Protein AF-A0A4Y2RBG3-F1 (afdb_monomer)

Organism: Araneus ventricosus (NCBI:txid182803)

Mean predicted aligned error: 6.8 Å

Foldseek 3Di:
DPPPDDDLVNVVVVLPVVLVVLVVCLVVLNDDPVCVVVLVPDDPVVNVVVSVVSNVVSVVVNVVSVVVVVVSVVVVVVVVVD

pLDDT: mean 86.77, std 12.22, range [44.84, 97.56]

Secondary structure (DSSP, 8-state):
---S---HHHHHHHHHHHHHHHHHHHHTT---HHHHHHHHHS-HHHHHHHHHHHHHHHHHHHHHHHHHHHHHHHHHHHHT--

Sequence (82 aa):
MEKDNTTAFEVAEAHKPLKRNLTERKASNFIPMGAKNIYRNLDEQVRNSVKEEFDGFYERCIAYLDLWRIVLETLNSFHVSI

Nearest PDB structures (foldseek):
  8cqo-assembly1_B  TM=7.156E-01  e=7.441E+00  Borreliella burgdorferi B31

Solvent-accessible surface area (backbone atoms only — not comparable to full-atom values): 4865 Å² total; per-residue (Å²): 130,86,72,92,77,75,50,73,64,60,51,55,66,51,44,57,60,49,49,50,52,47,53,53,35,51,76,65,67,63,69,58,75,91,50,40,67,60,58,70,73,45,55,68,70,61,41,52,55,52,48,55,52,50,52,53,48,42,50,51,55,47,50,50,50,53,54,51,52,54,51,52,54,52,56,54,57,60,66,76,73,114

Radius of gyration: 17.44 Å; Cα contacts (8 Å, |Δi|>4): 20; chains: 1; bounding box: 37×28×50 Å

Structure (mmCIF, N/CA/C/O backbone):
data_AF-A0A4Y2RBG3-F1
#
_entry.id   AF-A0A4Y2RBG3-F1
#
loop_
_atom_site.group_PDB
_atom_site.id
_atom_site.type_symbol
_atom_site.label_atom_id
_atom_site.label_alt_id
_atom_site.label_comp_id
_atom_site.label_asym_id
_atom_site.label_entity_id
_atom_site.label_seq_id
_atom_site.pdbx_PDB_ins_code
_atom_site.Cartn_x
_atom_site.Cartn_y
_atom_site.Cartn_z
_atom_site.occupancy
_atom_site.B_iso_or_equiv
_atom_site.auth_seq_id
_atom_site.auth_comp_id
_atom_site.auth_asym_id
_atom_site.auth_atom_id
_atom_site.pdbx_PDB_model_num
ATOM 1 N N . MET A 1 1 ? 14.993 21.159 -3.425 1.00 50.78 1 MET A N 1
ATOM 2 C CA . MET A 1 1 ? 15.239 21.254 -4.874 1.00 50.78 1 MET A CA 1
ATOM 3 C C . MET A 1 1 ? 14.679 19.980 -5.465 1.00 50.78 1 MET A C 1
ATOM 5 O O . MET A 1 1 ? 15.176 18.915 -5.111 1.00 50.78 1 MET A O 1
ATOM 9 N N . GLU A 1 2 ? 13.571 20.066 -6.198 1.00 59.12 2 GLU A N 1
ATOM 10 C CA . GLU A 1 2 ? 13.085 18.919 -6.970 1.00 59.12 2 GLU A CA 1
ATOM 11 C C . GLU A 1 2 ? 14.183 18.540 -7.968 1.00 59.12 2 GLU A C 1
ATOM 13 O O . GLU A 1 2 ? 14.854 19.402 -8.535 1.00 59.12 2 GLU A O 1
ATOM 18 N N . LYS A 1 3 ? 14.493 17.248 -8.044 1.00 63.78 3 LYS A N 1
ATOM 19 C CA . LYS A 1 3 ? 15.553 16.738 -8.908 1.00 63.78 3 LYS A CA 1
ATOM 20 C C . LYS A 1 3 ? 14.895 16.505 -10.266 1.00 63.78 3 LYS A C 1
ATOM 22 O O . LYS A 1 3 ? 14.267 15.469 -10.459 1.00 63.78 3 LYS A O 1
ATOM 27 N N . ASP A 1 4 ? 15.028 17.463 -11.178 1.00 65.56 4 ASP A N 1
ATOM 28 C CA . ASP A 1 4 ? 14.364 17.446 -12.497 1.00 65.56 4 ASP A CA 1
ATOM 29 C C . ASP A 1 4 ? 14.775 16.253 -13.385 1.00 65.56 4 ASP A C 1
ATOM 31 O O . ASP A 1 4 ? 14.136 15.956 -14.392 1.00 65.56 4 ASP A O 1
ATOM 35 N N . ASN A 1 5 ? 15.823 15.521 -12.991 1.00 71.31 5 ASN A N 1
ATOM 36 C CA . ASN A 1 5 ? 16.444 14.471 -13.787 1.00 71.31 5 ASN A CA 1
ATOM 37 C C . ASN A 1 5 ? 16.516 13.177 -12.960 1.00 71.31 5 ASN A C 1
ATOM 39 O O . ASN A 1 5 ? 17.574 12.830 -12.431 1.00 71.31 5 ASN A O 1
ATOM 43 N N . THR A 1 6 ? 15.391 12.479 -12.798 1.00 81.06 6 THR A N 1
ATOM 44 C CA . THR A 1 6 ? 15.399 11.117 -12.237 1.00 81.06 6 THR A CA 1
ATOM 45 C C . THR A 1 6 ? 15.585 10.117 -13.375 1.00 81.06 6 THR A C 1
ATOM 47 O O . THR A 1 6 ? 14.838 10.129 -14.352 1.00 81.06 6 THR A O 1
ATOM 50 N N . THR A 1 7 ? 16.591 9.255 -13.268 1.00 83.62 7 THR A N 1
ATOM 51 C CA . THR A 1 7 ? 16.880 8.226 -14.274 1.00 83.62 7 THR A CA 1
ATOM 52 C C . THR A 1 7 ? 15.894 7.061 -14.180 1.00 83.62 7 THR A C 1
ATOM 54 O O . THR A 1 7 ? 15.396 6.737 -13.101 1.00 83.62 7 THR A O 1
ATOM 57 N N . ALA A 1 8 ? 15.653 6.359 -15.293 1.00 79.69 8 ALA A N 1
ATOM 58 C CA . ALA A 1 8 ? 14.822 5.149 -15.293 1.00 79.69 8 ALA A CA 1
ATOM 59 C C . ALA A 1 8 ? 15.345 4.078 -14.311 1.00 79.69 8 ALA A C 1
ATOM 61 O O . ALA A 1 8 ? 14.556 3.361 -13.698 1.00 79.69 8 ALA A O 1
ATOM 62 N N . PHE A 1 9 ? 16.667 4.014 -14.115 1.00 81.88 9 PHE A N 1
ATOM 63 C CA . PHE A 1 9 ? 17.304 3.144 -13.127 1.00 81.88 9 PHE A CA 1
ATOM 64 C C . PHE A 1 9 ? 16.935 3.531 -11.686 1.00 81.88 9 PHE A C 1
ATOM 66 O O . PHE A 1 9 ? 16.484 2.677 -10.927 1.00 81.88 9 PHE A O 1
ATOM 73 N N . GLU A 1 10 ? 17.047 4.812 -11.317 1.00 87.06 10 GLU A N 1
ATOM 74 C CA . GLU A 1 10 ? 16.640 5.301 -9.988 1.00 87.06 10 GLU A CA 1
ATOM 75 C C . GLU A 1 10 ? 15.143 5.052 -9.727 1.00 87.06 10 GLU A C 1
ATOM 77 O O . GLU A 1 10 ? 14.766 4.662 -8.620 1.00 87.06 10 GLU A O 1
ATOM 82 N N . VAL A 1 11 ? 14.288 5.209 -10.748 1.00 84.94 11 VAL A N 1
ATOM 83 C CA . VAL A 1 11 ? 12.857 4.871 -10.647 1.00 84.94 11 VAL A CA 1
ATOM 84 C C . VAL A 1 11 ? 12.661 3.376 -10.381 1.00 84.94 11 VAL A C 1
ATOM 86 O O . VAL A 1 11 ? 11.887 3.013 -9.494 1.00 84.94 11 VAL A O 1
ATOM 89 N N . ALA A 1 12 ? 13.359 2.502 -11.111 1.00 83.75 12 ALA A N 1
ATOM 90 C CA . ALA A 1 12 ? 13.254 1.053 -10.940 1.00 83.75 12 ALA A CA 1
ATOM 91 C C . ALA A 1 12 ? 13.728 0.589 -9.549 1.00 83.75 12 ALA A C 1
ATOM 93 O O . ALA A 1 12 ? 13.075 -0.251 -8.921 1.00 83.75 12 ALA A O 1
ATOM 94 N N . GLU A 1 13 ? 14.815 1.174 -9.042 1.00 88.56 13 GLU A N 1
ATOM 95 C CA . GLU A 1 13 ? 15.348 0.890 -7.705 1.00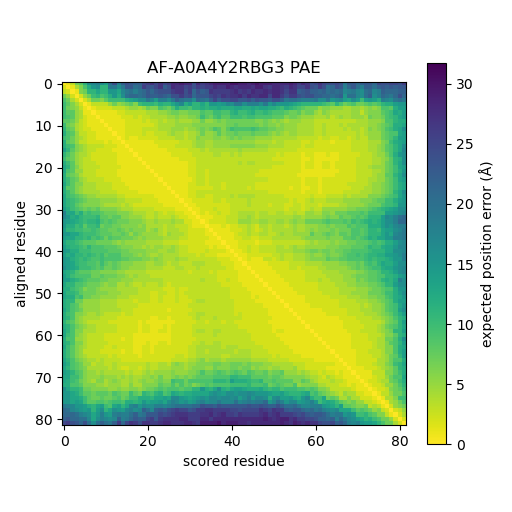 88.56 13 GLU A CA 1
ATOM 96 C C . GLU A 1 13 ? 14.401 1.355 -6.590 1.00 88.56 13 GLU A C 1
ATOM 98 O O . GLU A 1 13 ? 14.242 0.662 -5.586 1.00 88.56 13 GLU A O 1
ATOM 103 N N . ALA A 1 14 ? 13.705 2.483 -6.768 1.00 90.81 14 ALA A N 1
ATOM 104 C CA . ALA A 1 14 ? 12.704 2.963 -5.811 1.00 90.81 14 ALA A CA 1
ATOM 105 C C . ALA A 1 14 ? 11.376 2.184 -5.883 1.00 90.81 14 ALA A C 1
ATOM 107 O O . ALA A 1 14 ? 10.662 2.061 -4.880 1.00 90.81 14 ALA A O 1
ATOM 108 N N . HIS A 1 15 ? 11.044 1.633 -7.054 1.00 92.31 15 HIS A N 1
ATOM 109 C CA . HIS A 1 15 ? 9.776 0.952 -7.318 1.00 92.31 15 HIS A CA 1
ATOM 110 C C . HIS A 1 15 ? 9.563 -0.282 -6.437 1.00 92.31 15 HIS A C 1
ATOM 112 O O . HIS A 1 15 ? 8.552 -0.377 -5.732 1.00 92.31 15 HIS A O 1
ATOM 118 N N . LYS A 1 16 ? 10.520 -1.222 -6.443 1.00 90.44 16 LYS A N 1
ATOM 119 C CA . LYS A 1 16 ? 10.387 -2.502 -5.722 1.00 90.44 16 LYS A CA 1
ATOM 120 C C . LYS A 1 16 ? 10.208 -2.305 -4.208 1.00 90.44 16 LYS A C 1
ATOM 122 O O . LYS A 1 16 ? 9.253 -2.869 -3.662 1.00 90.44 16 LYS A O 1
ATOM 127 N N . PRO A 1 17 ? 11.047 -1.509 -3.511 1.00 95.38 17 PRO A N 1
ATOM 128 C CA . PRO A 1 17 ? 10.865 -1.239 -2.088 1.00 95.38 17 PRO A CA 1
ATOM 129 C C . PRO A 1 17 ? 9.529 -0.562 -1.790 1.00 95.38 17 PRO A C 1
ATOM 131 O O . PRO A 1 17 ? 8.875 -0.915 -0.810 1.00 95.38 17 PRO A O 1
ATOM 134 N N . LEU A 1 18 ? 9.092 0.375 -2.637 1.00 95.81 18 LEU A N 1
ATOM 135 C CA . LEU A 1 18 ? 7.828 1.074 -2.435 1.00 95.81 18 LEU A CA 1
ATOM 136 C C . LEU A 1 18 ? 6.631 0.123 -2.551 1.00 95.81 18 LEU A C 1
ATOM 138 O O . LEU A 1 18 ? 5.786 0.104 -1.655 1.00 95.81 18 LEU A O 1
ATOM 142 N N . LYS A 1 19 ? 6.582 -0.717 -3.596 1.00 96.06 19 LYS A N 1
ATOM 143 C CA . LYS A 1 19 ? 5.516 -1.718 -3.757 1.00 96.06 19 LYS A CA 1
ATOM 144 C C . LYS A 1 19 ? 5.486 -2.701 -2.582 1.00 96.06 19 LYS A C 1
ATOM 146 O O . LYS A 1 19 ? 4.405 -2.992 -2.062 1.00 96.06 19 LYS A O 1
ATOM 151 N N . ARG A 1 20 ? 6.653 -3.181 -2.130 1.00 96.75 20 ARG A N 1
ATOM 152 C CA . ARG A 1 20 ? 6.759 -4.058 -0.952 1.00 96.75 20 ARG A CA 1
ATOM 153 C C . ARG A 1 20 ? 6.180 -3.377 0.290 1.0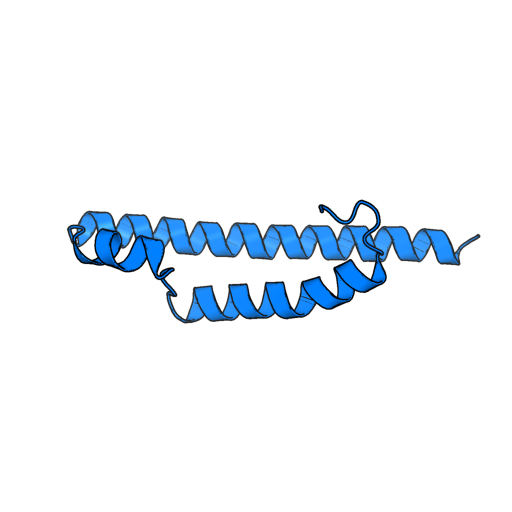0 96.75 20 ARG A C 1
ATOM 155 O O . ARG A 1 20 ? 5.284 -3.931 0.918 1.00 96.75 20 ARG A O 1
ATOM 162 N N . ASN A 1 21 ? 6.617 -2.153 0.582 1.00 96.62 21 ASN A N 1
ATOM 163 C CA . ASN A 1 21 ? 6.161 -1.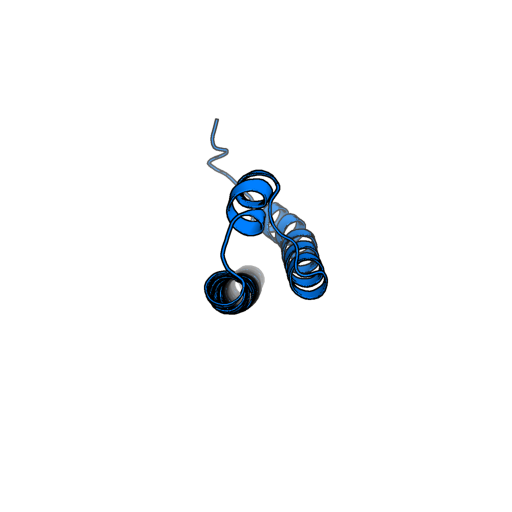405 1.753 1.00 96.62 21 ASN A CA 1
ATOM 164 C C . ASN A 1 21 ? 4.642 -1.175 1.737 1.00 96.62 21 ASN A C 1
ATOM 166 O O . ASN A 1 21 ? 3.999 -1.279 2.777 1.00 96.62 21 ASN A O 1
ATOM 170 N N . LEU A 1 22 ? 4.048 -0.863 0.580 1.00 96.19 22 LEU A N 1
ATOM 171 C CA . LEU A 1 22 ? 2.594 -0.699 0.460 1.00 96.19 22 LEU A CA 1
ATOM 172 C C . LEU A 1 22 ? 1.846 -2.016 0.689 1.00 96.19 22 LEU A C 1
ATOM 174 O O . LEU A 1 22 ? 0.823 -2.024 1.369 1.00 96.19 22 LEU A O 1
ATOM 178 N N . THR A 1 23 ? 2.381 -3.126 0.180 1.00 96.94 23 THR A N 1
ATOM 179 C CA . THR A 1 23 ? 1.803 -4.464 0.373 1.00 96.94 23 THR A CA 1
ATOM 180 C C . THR A 1 23 ? 1.821 -4.865 1.850 1.00 96.94 23 THR A C 1
ATOM 182 O O . THR A 1 23 ? 0.801 -5.283 2.394 1.00 96.94 23 THR A O 1
ATOM 185 N N . GLU A 1 24 ? 2.954 -4.671 2.527 1.00 97.50 24 GLU A N 1
ATOM 186 C CA . GLU A 1 24 ? 3.109 -4.948 3.960 1.00 97.50 24 GLU A CA 1
ATOM 187 C C . GLU A 1 24 ? 2.220 -4.036 4.820 1.00 97.50 24 GLU A C 1
ATOM 189 O O . GLU A 1 24 ? 1.596 -4.489 5.782 1.00 97.50 24 GLU A O 1
ATOM 194 N N . ARG A 1 25 ? 2.107 -2.751 4.461 1.00 95.69 25 ARG A N 1
ATOM 195 C CA . ARG A 1 25 ? 1.225 -1.794 5.148 1.00 95.69 25 ARG A CA 1
ATOM 196 C C . ARG A 1 25 ? -0.247 -2.163 5.008 1.00 95.69 25 ARG A C 1
ATOM 198 O O . ARG A 1 25 ? -0.958 -2.121 6.008 1.00 95.69 25 ARG A O 1
ATOM 205 N N . LYS A 1 26 ? -0.689 -2.580 3.818 1.00 95.25 26 LYS A N 1
ATOM 206 C CA . LYS A 1 26 ? -2.044 -3.106 3.612 1.00 95.25 26 LYS A CA 1
ATOM 207 C C . LYS A 1 26 ? -2.288 -4.336 4.491 1.00 95.25 26 LYS A C 1
ATOM 209 O O . LYS A 1 26 ? -3.211 -4.345 5.295 1.00 95.25 26 LYS A O 1
ATOM 214 N N . ALA A 1 27 ? -1.409 -5.339 4.413 1.00 95.88 27 ALA A N 1
ATOM 215 C CA . ALA A 1 27 ? -1.554 -6.592 5.160 1.00 95.88 27 ALA A CA 1
ATOM 216 C C . ALA A 1 27 ? -1.569 -6.398 6.689 1.00 95.88 27 ALA A C 1
ATOM 218 O O . ALA A 1 27 ? -2.239 -7.134 7.410 1.00 95.88 27 ALA A O 1
ATOM 219 N N . SER A 1 28 ? -0.852 -5.390 7.188 1.00 94.94 28 SER A N 1
ATOM 220 C CA . SER A 1 28 ? -0.806 -5.047 8.614 1.00 94.94 28 SER A CA 1
ATOM 221 C C . SER A 1 28 ? -1.909 -4.080 9.067 1.00 94.94 28 SER A C 1
ATOM 223 O O . SER A 1 28 ? -1.927 -3.707 10.240 1.00 94.94 28 SER A O 1
ATOM 225 N N . ASN A 1 29 ? -2.837 -3.681 8.186 1.00 91.31 29 ASN A N 1
ATOM 226 C CA . ASN A 1 29 ? -3.834 -2.633 8.447 1.00 91.31 29 ASN A CA 1
ATOM 227 C C . ASN A 1 29 ? -3.186 -1.338 8.975 1.00 91.31 29 ASN A C 1
ATOM 229 O O . ASN A 1 29 ? -3.655 -0.723 9.938 1.00 91.31 29 ASN A O 1
ATOM 233 N N . PHE A 1 30 ? -2.047 -0.956 8.395 1.00 92.31 30 PHE A N 1
ATOM 234 C CA . PHE A 1 30 ? -1.257 0.170 8.867 1.00 92.31 30 PHE A CA 1
ATOM 235 C C . PHE A 1 30 ? -2.019 1.491 8.726 1.00 92.31 30 PHE A C 1
ATOM 237 O O . PHE A 1 30 ? -2.393 1.899 7.624 1.00 92.31 30 PHE A O 1
ATOM 244 N N . ILE A 1 31 ? -2.141 2.206 9.846 1.00 89.44 31 ILE A N 1
ATOM 245 C CA . ILE A 1 31 ? -2.684 3.56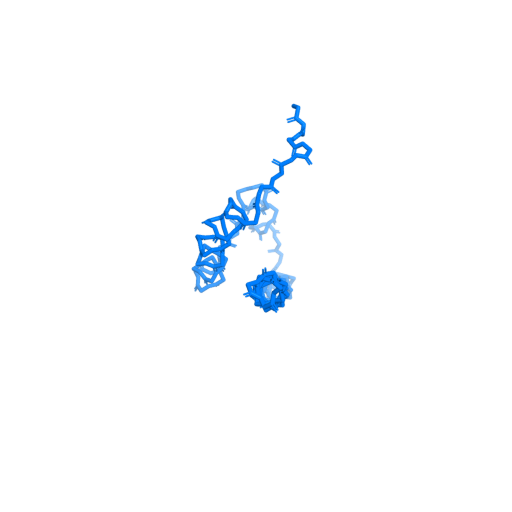4 9.906 1.00 89.44 31 ILE A CA 1
ATOM 246 C C . ILE A 1 31 ? -1.528 4.556 10.101 1.00 89.44 31 ILE A C 1
ATOM 248 O O . ILE A 1 31 ? -0.809 4.457 11.106 1.00 89.44 31 ILE A O 1
ATOM 252 N N . PRO A 1 32 ? -1.341 5.533 9.191 1.00 87.56 32 PRO A N 1
ATOM 253 C CA . PRO A 1 32 ? -0.322 6.564 9.335 1.00 87.56 32 PRO A CA 1
ATOM 254 C C . PRO A 1 32 ? -0.450 7.309 10.662 1.00 87.56 32 PRO A C 1
ATOM 256 O O . PRO A 1 32 ? -1.553 7.623 11.108 1.00 87.56 32 PRO A O 1
ATOM 259 N N . MET A 1 33 ? 0.685 7.656 11.274 1.00 89.25 33 MET A N 1
ATOM 260 C CA . MET A 1 33 ? 0.694 8.314 12.585 1.00 89.25 33 MET A CA 1
ATOM 261 C C . MET A 1 33 ? -0.152 9.597 12.605 1.00 89.25 33 MET A C 1
ATOM 263 O O . MET A 1 33 ? -0.901 9.811 13.553 1.00 89.25 33 MET A O 1
ATOM 267 N N . GLY A 1 34 ? -0.105 10.393 11.529 1.00 89.25 34 GLY A N 1
ATOM 268 C CA . GLY A 1 34 ? -0.905 11.616 11.395 1.00 89.25 34 GLY A CA 1
ATOM 269 C C . GLY A 1 34 ? -2.421 11.381 11.394 1.00 89.25 34 GLY A C 1
ATOM 270 O O . GLY A 1 34 ? -3.167 12.237 11.854 1.00 89.25 34 GLY A O 1
ATOM 271 N N . ALA A 1 35 ? -2.880 10.206 10.956 1.00 88.94 35 ALA A N 1
ATOM 272 C CA . ALA A 1 35 ? -4.295 9.830 10.958 1.00 88.94 35 ALA A CA 1
ATOM 273 C C . ALA A 1 35 ? -4.701 9.021 12.204 1.00 88.94 35 ALA A C 1
ATOM 275 O O . ALA A 1 35 ? -5.888 8.845 12.474 1.00 88.94 35 ALA A O 1
ATOM 276 N N . LYS A 1 36 ? -3.733 8.528 12.988 1.00 90.19 36 LYS A N 1
ATOM 277 C CA . LYS A 1 36 ? -3.958 7.552 14.064 1.00 90.19 36 LYS A CA 1
ATOM 278 C C . LYS A 1 36 ? -4.883 8.066 15.164 1.00 90.19 36 LYS A C 1
ATOM 280 O O . LYS A 1 36 ? -5.741 7.318 15.628 1.00 90.19 36 LYS A O 1
ATOM 285 N N . ASN A 1 37 ? -4.719 9.323 15.578 1.00 90.56 37 ASN A N 1
ATOM 286 C CA . ASN A 1 37 ? -5.554 9.915 16.628 1.00 90.56 37 ASN A CA 1
ATOM 287 C C . ASN A 1 37 ? -6.995 10.119 16.156 1.00 90.56 37 ASN A C 1
ATOM 289 O O . ASN A 1 37 ? -7.921 9.797 16.892 1.00 90.56 37 ASN A O 1
ATOM 293 N N . ILE A 1 38 ? -7.179 10.580 14.917 1.00 90.62 38 ILE A N 1
ATOM 294 C CA . ILE A 1 38 ? -8.506 10.757 14.320 1.00 90.62 38 ILE A CA 1
ATOM 295 C C . ILE A 1 38 ? -9.194 9.395 14.201 1.00 90.62 38 ILE A C 1
ATOM 297 O O . ILE A 1 38 ? -10.285 9.219 14.730 1.00 90.62 38 ILE A O 1
ATOM 301 N N . TYR A 1 39 ? -8.515 8.403 13.616 1.00 90.69 39 TYR A N 1
ATOM 302 C CA . TYR A 1 39 ? -9.047 7.052 13.421 1.00 90.69 39 TYR A CA 1
ATOM 303 C C . TYR A 1 39 ? -9.478 6.375 14.732 1.00 90.69 39 TYR A C 1
ATOM 305 O O . TYR A 1 39 ? -10.506 5.704 14.783 1.00 90.69 39 TYR A O 1
ATOM 313 N N . ARG A 1 40 ? -8.721 6.572 15.821 1.00 90.00 40 ARG A N 1
ATOM 314 C CA . ARG A 1 40 ? -9.053 6.031 17.152 1.00 90.00 40 ARG A CA 1
ATOM 315 C C . ARG A 1 40 ? -10.330 6.609 17.752 1.00 90.00 40 ARG A C 1
ATOM 317 O O . ARG A 1 40 ? -10.977 5.903 18.521 1.00 90.00 40 ARG A O 1
ATOM 324 N N . ASN A 1 41 ? -10.664 7.848 17.406 1.00 93.88 41 ASN A N 1
ATOM 325 C CA . ASN A 1 41 ? -11.821 8.563 17.938 1.00 93.88 41 ASN A CA 1
ATOM 326 C C . ASN A 1 41 ? -13.081 8.379 17.079 1.00 93.88 41 ASN A C 1
ATOM 328 O O . ASN A 1 41 ? -14.138 8.878 17.452 1.0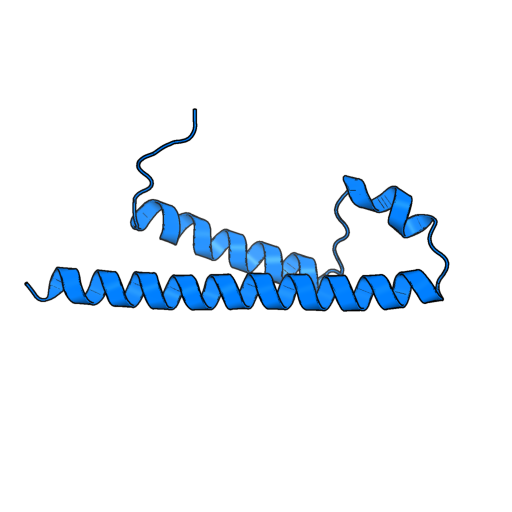0 93.88 41 ASN A O 1
ATOM 332 N N . LEU A 1 42 ? -12.981 7.683 15.941 1.00 93.94 42 LEU A N 1
ATOM 333 C CA . LEU A 1 42 ? -14.141 7.344 15.121 1.00 93.94 42 LEU A CA 1
ATOM 334 C C . LEU A 1 42 ? -15.003 6.294 15.819 1.00 93.94 42 LEU A C 1
ATOM 336 O O . LEU A 1 42 ? -14.477 5.352 16.427 1.00 93.94 42 LEU A O 1
ATOM 340 N N . ASP A 1 43 ? -16.314 6.433 15.646 1.00 96.25 43 ASP A N 1
ATOM 341 C CA . ASP A 1 43 ? -17.273 5.356 15.871 1.00 96.25 43 ASP A CA 1
ATOM 342 C C . ASP A 1 43 ? -16.864 4.094 15.082 1.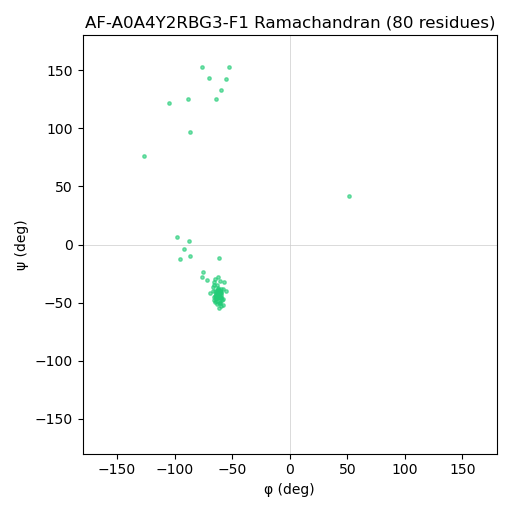00 96.25 43 ASP A C 1
ATOM 344 O O . ASP A 1 43 ? -16.173 4.165 14.063 1.00 96.25 43 ASP A O 1
ATOM 348 N N . GLU A 1 44 ? -17.260 2.928 15.583 1.00 93.81 44 GLU A N 1
ATOM 349 C CA . GLU A 1 44 ? -16.927 1.635 14.995 1.00 93.81 44 GLU A CA 1
ATOM 350 C C . GLU A 1 44 ? -17.477 1.478 13.571 1.00 93.81 44 GLU A C 1
ATOM 352 O O . GLU A 1 44 ? -16.755 0.996 12.696 1.00 93.81 44 GLU A O 1
ATOM 357 N N . GLN A 1 45 ? -18.703 1.937 13.301 1.00 94.81 45 GLN A N 1
ATOM 358 C CA . GLN A 1 45 ? -19.290 1.846 11.962 1.00 94.81 45 GLN A CA 1
ATOM 359 C C . GLN A 1 45 ? -18.496 2.689 10.955 1.00 94.81 45 GLN A C 1
ATOM 361 O O . GLN A 1 45 ? -18.095 2.190 9.900 1.00 94.81 45 GLN A O 1
ATOM 366 N N . VAL A 1 46 ? -18.208 3.946 11.296 1.00 94.44 46 VAL A N 1
ATOM 367 C CA . VAL A 1 46 ? -17.390 4.841 10.466 1.00 94.44 46 VAL A CA 1
ATOM 368 C C . VAL A 1 46 ? -15.975 4.284 10.304 1.00 94.44 46 VAL A C 1
ATOM 370 O O . VAL A 1 46 ? -15.415 4.325 9.211 1.00 94.44 46 VAL A O 1
ATOM 373 N N . ARG A 1 47 ? -15.393 3.708 11.358 1.00 93.25 47 ARG A N 1
ATOM 374 C CA . ARG A 1 47 ? -14.062 3.091 11.316 1.00 93.25 47 ARG A CA 1
ATOM 375 C C . ARG A 1 47 ? -13.994 1.920 10.337 1.00 93.25 47 ARG A C 1
ATOM 377 O O . ARG A 1 47 ? -13.010 1.818 9.609 1.00 93.25 47 ARG A O 1
ATOM 384 N N . ASN A 1 48 ? -15.021 1.071 10.299 1.00 91.56 48 ASN A N 1
ATOM 385 C CA . ASN A 1 48 ? -15.095 -0.055 9.366 1.00 91.56 48 ASN A CA 1
ATOM 386 C C . ASN A 1 48 ? -15.188 0.426 7.913 1.00 91.56 48 ASN A C 1
ATOM 388 O O . ASN A 1 48 ? -14.421 -0.040 7.075 1.00 91.56 48 ASN A O 1
ATOM 392 N N . SER A 1 49 ? -16.024 1.432 7.636 1.00 93.00 49 SER A N 1
ATOM 393 C CA . SER A 1 49 ? -16.097 2.050 6.304 1.00 93.00 49 SER A CA 1
ATOM 394 C C . SER A 1 49 ? -14.763 2.689 5.889 1.00 93.00 49 SER A C 1
ATOM 396 O O . SER A 1 49 ? -14.276 2.471 4.782 1.00 93.00 49 SER A O 1
ATOM 398 N N . VAL A 1 50 ? -14.107 3.417 6.797 1.00 90.62 50 VAL A N 1
ATOM 399 C CA . VAL A 1 50 ? -12.788 4.018 6.540 1.00 90.62 50 VAL A CA 1
ATOM 400 C C . VAL A 1 50 ? -11.720 2.951 6.285 1.00 90.62 50 VAL A C 1
ATOM 402 O O . VAL A 1 50 ? -10.812 3.165 5.483 1.00 90.62 50 VAL A O 1
ATOM 405 N N . LYS A 1 51 ? -11.806 1.798 6.952 1.00 90.31 51 LYS A N 1
ATOM 406 C CA . LYS A 1 51 ? -10.890 0.680 6.724 1.00 90.31 51 LYS A CA 1
ATOM 407 C C . LYS A 1 51 ? -11.021 0.123 5.302 1.00 90.31 51 LYS A C 1
ATOM 409 O O . LYS A 1 51 ? -9.995 -0.066 4.654 1.00 90.31 51 LYS A O 1
ATOM 414 N N . GLU A 1 52 ? -12.241 -0.085 4.811 1.00 91.81 52 GLU A N 1
ATOM 415 C CA . GLU A 1 52 ? -12.489 -0.533 3.431 1.00 91.81 52 GLU A CA 1
ATOM 416 C C . GLU A 1 52 ? -11.923 0.461 2.404 1.00 91.81 52 GLU A C 1
ATOM 418 O O . GLU A 1 52 ? -11.260 0.069 1.442 1.00 91.81 52 GLU A O 1
ATOM 423 N N . GLU A 1 53 ? -12.089 1.762 2.654 1.00 92.62 53 GLU A N 1
ATOM 424 C CA . GLU A 1 53 ? -11.502 2.812 1.815 1.00 92.62 53 GLU A CA 1
ATOM 425 C C . GLU A 1 53 ? -9.966 2.785 1.819 1.00 92.62 53 GLU A C 1
ATOM 427 O O . GLU A 1 53 ? -9.336 2.956 0.769 1.00 92.62 53 GLU A O 1
ATOM 432 N N . PHE A 1 54 ? -9.339 2.536 2.976 1.00 91.44 54 PHE A N 1
ATOM 433 C CA . PHE A 1 54 ? -7.887 2.367 3.060 1.00 91.44 54 PHE A CA 1
ATOM 434 C C . PHE A 1 54 ? -7.404 1.135 2.291 1.00 91.44 54 PHE A C 1
ATOM 436 O O . PHE A 1 54 ? -6.404 1.231 1.575 1.00 91.44 54 PHE A O 1
ATOM 443 N N . ASP A 1 55 ? -8.102 0.004 2.395 1.00 93.00 55 ASP A N 1
ATOM 444 C CA . ASP A 1 55 ? -7.763 -1.201 1.636 1.00 93.00 55 ASP A CA 1
ATOM 445 C C . ASP A 1 55 ? -7.827 -0.934 0.128 1.00 93.00 55 ASP A C 1
ATOM 447 O O . ASP A 1 55 ? -6.862 -1.222 -0.591 1.00 93.00 55 ASP A O 1
ATOM 451 N N . GLY A 1 56 ? -8.894 -0.275 -0.337 1.00 95.00 56 GLY A N 1
ATOM 452 C CA . GLY A 1 56 ? -9.031 0.149 -1.729 1.00 95.00 56 GLY A CA 1
ATOM 453 C C . GLY A 1 56 ? -7.952 1.149 -2.162 1.00 95.00 56 GLY A C 1
ATOM 454 O O . GLY A 1 56 ? -7.445 1.076 -3.282 1.00 95.00 56 GLY A O 1
ATOM 455 N N . PHE A 1 57 ? -7.544 2.072 -1.287 1.00 94.31 57 PHE A N 1
ATOM 456 C CA . PHE A 1 57 ? -6.438 2.994 -1.556 1.00 94.31 57 PHE A CA 1
ATOM 457 C C . PHE A 1 57 ? -5.121 2.244 -1.798 1.00 94.31 57 PHE A C 1
ATOM 459 O O . PHE A 1 57 ? -4.461 2.488 -2.811 1.00 94.31 57 PHE A O 1
ATOM 466 N N . TYR A 1 58 ? -4.756 1.304 -0.920 1.00 96.00 58 TYR A N 1
ATOM 467 C CA . TYR A 1 58 ? -3.535 0.515 -1.093 1.00 96.00 58 TYR A CA 1
ATOM 468 C C . TYR A 1 58 ? -3.571 -0.320 -2.376 1.00 96.00 58 TYR A C 1
ATOM 470 O O . TYR A 1 58 ? -2.569 -0.368 -3.092 1.00 96.00 58 TYR A O 1
ATOM 478 N N . GLU A 1 59 ? -4.709 -0.938 -2.702 1.00 96.69 59 GLU A N 1
ATOM 479 C CA . GLU A 1 59 ? -4.884 -1.685 -3.955 1.00 96.69 59 GLU A CA 1
ATOM 480 C C . GLU A 1 59 ? -4.648 -0.813 -5.182 1.00 96.69 59 GLU A C 1
ATOM 482 O O . GLU A 1 59 ? -3.865 -1.185 -6.057 1.00 96.69 59 GLU A O 1
ATOM 487 N N . ARG A 1 60 ? -5.255 0.379 -5.219 1.00 97.56 60 ARG A N 1
ATOM 488 C CA . ARG A 1 60 ? -5.071 1.331 -6.320 1.00 97.56 60 ARG A CA 1
ATOM 489 C C . ARG A 1 60 ? -3.618 1.785 -6.439 1.00 97.56 60 ARG A C 1
ATOM 491 O O . ARG A 1 60 ? -3.089 1.815 -7.547 1.00 97.56 60 ARG A O 1
ATOM 498 N N . CYS A 1 61 ? -2.945 2.086 -5.327 1.00 96.31 61 CYS A N 1
ATOM 499 C CA . CYS A 1 61 ? -1.528 2.456 -5.348 1.00 96.31 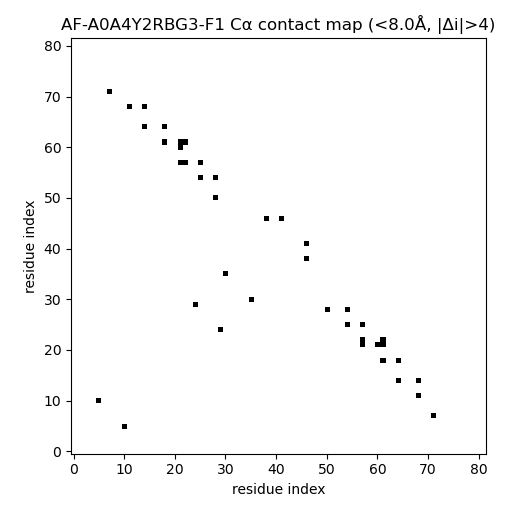61 CYS A CA 1
ATOM 500 C C . CYS A 1 61 ? -0.639 1.320 -5.875 1.00 96.31 61 CYS A C 1
ATOM 502 O O . CYS A 1 61 ? 0.249 1.563 -6.689 1.00 96.31 61 CYS A O 1
ATOM 504 N N . ILE A 1 62 ? -0.875 0.081 -5.438 1.00 96.69 62 ILE A N 1
ATOM 505 C CA . ILE A 1 62 ? -0.109 -1.085 -5.892 1.00 96.69 62 ILE A CA 1
ATOM 506 C C . ILE A 1 62 ? -0.353 -1.346 -7.385 1.00 96.69 62 ILE A C 1
ATOM 508 O O . ILE A 1 62 ? 0.610 -1.534 -8.129 1.00 96.69 62 ILE A O 1
ATOM 512 N N . ALA A 1 63 ? -1.609 -1.292 -7.836 1.00 96.75 63 ALA A N 1
ATOM 513 C CA . ALA A 1 63 ? -1.970 -1.459 -9.242 1.00 96.75 63 ALA A CA 1
ATOM 514 C C . ALA A 1 63 ? -1.349 -0.370 -10.129 1.00 96.75 63 ALA A C 1
ATOM 516 O O . ALA A 1 63 ? -0.822 -0.660 -11.202 1.00 96.75 63 ALA A O 1
ATOM 517 N N . TYR A 1 64 ? -1.344 0.879 -9.657 1.00 95.38 64 TYR A N 1
ATOM 518 C CA . TYR A 1 64 ? -0.682 1.984 -10.342 1.00 95.38 64 TYR A CA 1
ATOM 519 C C . TYR A 1 64 ? 0.823 1.739 -10.485 1.00 95.38 64 TYR A C 1
ATOM 521 O O . TYR A 1 64 ? 1.372 1.893 -11.572 1.00 95.38 64 TYR A O 1
ATOM 529 N N . LEU A 1 65 ? 1.494 1.284 -9.422 1.00 94.56 65 LEU A N 1
ATOM 530 C CA . LEU A 1 65 ? 2.903 0.900 -9.511 1.00 94.56 65 LEU A CA 1
ATOM 531 C C . LEU A 1 65 ? 3.113 -0.245 -10.510 1.00 94.56 65 LEU A C 1
ATOM 533 O O . LEU A 1 65 ? 4.079 -0.217 -11.268 1.00 94.56 65 LEU A O 1
ATOM 537 N N . ASP A 1 66 ? 2.229 -1.238 -10.557 1.00 93.81 66 ASP A N 1
ATOM 538 C CA . ASP A 1 66 ? 2.333 -2.327 -11.532 1.00 93.81 66 ASP A CA 1
ATOM 539 C C . ASP A 1 66 ? 2.219 -1.847 -12.981 1.00 93.81 66 ASP A C 1
ATOM 541 O O . ASP A 1 66 ? 3.040 -2.247 -13.807 1.00 93.81 66 ASP A O 1
ATOM 545 N N . LEU A 1 67 ? 1.294 -0.929 -13.264 1.00 92.06 67 LEU A N 1
ATOM 546 C CA . LEU A 1 67 ? 1.195 -0.249 -14.558 1.00 92.06 67 LEU A CA 1
ATOM 547 C C . LEU A 1 67 ? 2.489 0.494 -14.912 1.00 92.06 67 LEU A C 1
ATOM 549 O O . LEU A 1 67 ? 3.009 0.331 -16.014 1.00 92.06 67 LEU A O 1
ATOM 553 N N . TRP A 1 68 ? 3.053 1.257 -13.973 1.00 87.75 68 TRP A N 1
ATOM 554 C CA . TRP A 1 68 ? 4.306 1.984 -14.207 1.00 87.75 68 TRP A CA 1
ATOM 555 C C . TRP A 1 68 ? 5.489 1.075 -14.506 1.00 87.75 68 TRP A C 1
ATOM 557 O O . TRP A 1 68 ? 6.301 1.409 -15.366 1.00 87.75 68 TRP A O 1
ATOM 567 N N . ARG A 1 69 ? 5.584 -0.082 -13.841 1.00 87.75 69 ARG A N 1
ATOM 568 C CA . ARG A 1 69 ? 6.634 -1.063 -14.143 1.00 87.75 69 ARG A CA 1
ATOM 569 C C . ARG A 1 69 ? 6.518 -1.556 -15.584 1.00 87.75 69 ARG A C 1
ATOM 571 O O . ARG A 1 69 ? 7.522 -1.566 -16.286 1.00 87.75 69 ARG A O 1
ATOM 578 N N . ILE A 1 70 ? 5.306 -1.898 -16.025 1.00 87.31 70 ILE A N 1
ATOM 579 C CA . ILE A 1 70 ? 5.053 -2.361 -17.398 1.00 87.31 70 ILE A CA 1
ATOM 580 C C . ILE A 1 70 ? 5.470 -1.288 -18.409 1.00 87.31 70 ILE A C 1
ATOM 582 O O . ILE A 1 70 ? 6.149 -1.595 -19.388 1.00 87.31 70 ILE A O 1
ATOM 586 N N . VAL A 1 71 ? 5.107 -0.026 -18.162 1.00 85.12 71 VAL A N 1
ATOM 587 C CA . VAL A 1 71 ? 5.492 1.096 -19.030 1.00 85.12 71 VAL A CA 1
ATOM 588 C C . VAL A 1 71 ? 7.015 1.250 -19.087 1.00 85.12 71 VAL A C 1
ATOM 590 O O . VAL A 1 71 ? 7.570 1.377 -20.176 1.00 85.12 71 VAL A O 1
ATOM 593 N N . LEU A 1 72 ? 7.702 1.186 -17.944 1.00 81.81 72 LEU A N 1
ATOM 594 C CA . LEU A 1 72 ? 9.158 1.325 -17.877 1.00 81.81 72 LEU A CA 1
ATOM 595 C C . LEU A 1 72 ? 9.886 0.186 -18.615 1.00 81.81 72 LEU A C 1
ATOM 597 O O . LEU A 1 72 ? 10.816 0.436 -19.378 1.00 81.81 72 LEU A O 1
ATOM 601 N N . GLU A 1 73 ? 9.447 -1.060 -18.420 1.00 83.44 73 GLU A N 1
ATOM 602 C CA . GLU A 1 73 ? 9.987 -2.242 -19.109 1.00 83.44 73 GLU A CA 1
ATOM 603 C C . GLU A 1 73 ? 9.770 -2.151 -20.624 1.00 83.44 73 GLU A C 1
ATOM 605 O O . GLU A 1 73 ? 10.692 -2.390 -21.406 1.00 83.44 73 GLU A O 1
ATOM 610 N N . THR A 1 74 ? 8.575 -1.721 -21.034 1.00 82.56 74 THR A N 1
ATOM 611 C CA . THR A 1 74 ? 8.219 -1.522 -22.441 1.00 82.56 74 THR A CA 1
ATOM 612 C C . THR A 1 74 ? 9.118 -0.465 -23.088 1.00 82.56 74 THR A C 1
ATOM 614 O O . THR A 1 74 ? 9.735 -0.733 -24.117 1.00 82.56 74 THR A O 1
ATOM 617 N N . LEU A 1 75 ? 9.273 0.709 -22.467 1.00 74.88 75 LEU A N 1
ATOM 618 C CA . LEU A 1 75 ? 10.135 1.783 -22.977 1.00 74.88 75 LEU A CA 1
ATOM 619 C C . LEU A 1 75 ? 11.607 1.359 -23.087 1.00 74.88 75 LEU A C 1
ATOM 621 O O . LEU A 1 75 ? 12.258 1.658 -24.087 1.00 74.88 75 LEU A O 1
ATOM 625 N N . ASN A 1 76 ? 12.120 0.617 -22.103 1.00 70.94 76 ASN A N 1
ATOM 626 C CA . ASN A 1 76 ? 13.494 0.114 -22.137 1.00 70.94 76 ASN A CA 1
ATOM 627 C C . ASN A 1 76 ? 13.709 -0.912 -23.261 1.00 70.94 76 ASN A C 1
ATOM 629 O O . ASN A 1 76 ? 14.772 -0.920 -23.878 1.00 70.94 76 ASN A O 1
ATOM 633 N N . SER A 1 77 ? 12.707 -1.741 -23.578 1.00 73.50 77 SER A N 1
ATOM 634 C CA . SER A 1 77 ? 12.805 -2.711 -24.681 1.00 73.50 77 SER A CA 1
ATOM 635 C C . SER A 1 77 ? 12.917 -2.051 -26.065 1.00 73.50 77 SER A C 1
ATOM 637 O O . SER A 1 77 ? 13.631 -2.550 -26.938 1.00 73.50 77 SER A O 1
ATOM 639 N N . PHE A 1 78 ? 12.289 -0.884 -26.251 1.00 62.75 78 PHE A N 1
ATOM 640 C CA . PHE A 1 7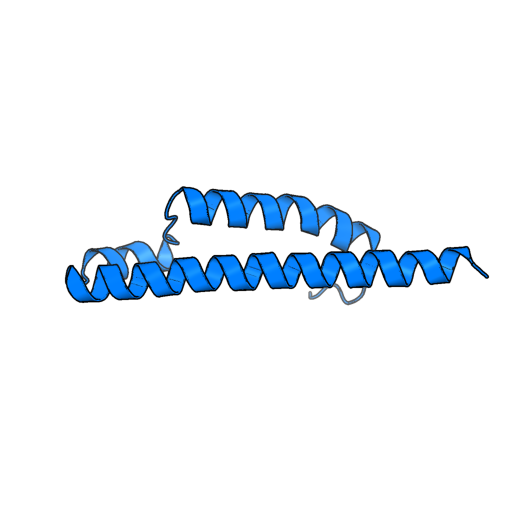8 ? 12.402 -0.103 -27.485 1.00 62.75 78 PHE A CA 1
ATOM 641 C C . PHE A 1 78 ? 13.776 0.560 -27.646 1.00 62.75 78 PHE A C 1
ATOM 643 O O . PHE A 1 78 ? 14.241 0.714 -28.770 1.00 62.75 78 PHE A O 1
ATOM 650 N N . HIS A 1 79 ? 14.449 0.913 -26.546 1.00 57.28 79 HIS A N 1
ATOM 651 C CA . HIS A 1 79 ? 15.760 1.570 -26.589 1.00 57.28 79 HIS A CA 1
ATOM 652 C C . HIS A 1 79 ? 16.917 0.616 -26.936 1.00 57.28 79 HIS A C 1
ATOM 654 O O . HIS A 1 79 ? 17.938 1.061 -27.439 1.00 57.28 79 HIS A O 1
ATOM 660 N N . VAL A 1 80 ? 16.760 -0.691 -26.690 1.00 55.12 80 VAL A N 1
ATOM 661 C CA . VAL A 1 80 ? 17.768 -1.728 -27.012 1.00 55.12 80 VAL A CA 1
ATOM 662 C C . VAL A 1 80 ? 17.626 -2.251 -28.455 1.00 55.12 80 VAL A C 1
ATOM 664 O O . VAL A 1 80 ? 18.488 -2.975 -28.941 1.00 55.12 80 VAL A O 1
ATOM 667 N N . 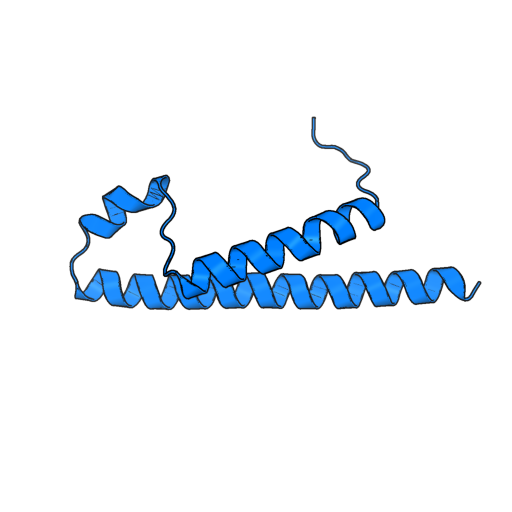SER A 1 81 ? 16.544 -1.888 -29.151 1.00 52.03 81 SER A N 1
ATOM 668 C CA . SER A 1 81 ? 16.216 -2.390 -30.496 1.00 52.03 81 SER A CA 1
ATOM 669 C C . SER A 1 81 ? 16.633 -1.448 -31.646 1.00 52.03 81 SER A C 1
ATOM 671 O O . SER A 1 81 ? 16.273 -1.715 -32.793 1.00 52.03 81 SER A O 1
ATOM 673 N N . ILE A 1 82 ? 17.360 -0.361 -31.355 1.00 44.84 82 ILE A N 1
ATOM 674 C CA . ILE A 1 82 ? 17.943 0.598 -32.318 1.00 44.84 82 ILE A CA 1
ATOM 675 C C . ILE A 1 82 ? 19.463 0.553 -32.169 1.00 44.84 82 ILE A C 1
ATOM 677 O O . ILE A 1 82 ? 20.151 0.549 -33.213 1.00 44.84 82 ILE A O 1
#